Protein AF-C5DA38-F1 (afdb_monomer_lite)

Sequence (55 aa):
MIIASNIEEIENAFDFTDSIITGVKCVNHLTDLSISVDYYWDIQDGKSETIIDAP

Foldseek 3Di:
DDDDPDVVSVPVVDDCVQKDFPDWDQDDVNPDIDTDIDGHDDPPPDDPDDPPPDD

pLDDT: mean 73.47, std 12.01, range [47.97, 87.94]

Secondary structure (DSSP, 8-state):
----SSHHHHHHHS--TTEEEEEEEEEGGGTEEEEEEEE-----SS---------

Organism: Geobacillus sp. (strain WCH70) (NCBI:txid471223)

Structure (mmCIF, N/CA/C/O backbone):
data_AF-C5DA38-F1
#
_entry.id   AF-C5DA38-F1
#
loop_
_atom_site.group_PDB
_atom_site.id
_atom_site.type_symbol
_atom_site.label_atom_id
_atom_site.label_alt_id
_atom_site.label_comp_id
_atom_site.label_asym_id
_atom_site.label_entity_id
_atom_site.label_seq_id
_atom_site.pdbx_PDB_ins_code
_atom_site.Cartn_x
_atom_site.Cartn_y
_atom_site.Cartn_z
_atom_site.occupancy
_atom_site.B_iso_or_equiv
_atom_site.auth_seq_id
_atom_site.auth_comp_id
_atom_site.auth_asym_id
_atom_site.auth_atom_id
_atom_site.pdbx_PDB_model_num
ATOM 1 N N . MET A 1 1 ? -2.458 13.338 -11.456 1.00 52.12 1 MET A N 1
ATOM 2 C CA . MET A 1 1 ? -1.478 12.275 -11.751 1.00 52.12 1 MET A CA 1
ATOM 3 C C . MET A 1 1 ? -0.153 12.739 -11.182 1.00 52.12 1 MET A C 1
ATOM 5 O O . MET A 1 1 ? 0.379 13.716 -11.691 1.00 52.12 1 MET A O 1
ATOM 9 N N . ILE A 1 2 ? 0.293 12.145 -10.076 1.00 58.94 2 ILE A N 1
ATOM 10 C CA . ILE A 1 2 ? 1.605 12.439 -9.488 1.00 58.94 2 ILE A CA 1
ATOM 11 C C . ILE A 1 2 ? 2.573 11.410 -10.067 1.00 58.94 2 ILE A C 1
ATOM 13 O O . ILE A 1 2 ? 2.277 10.218 -10.038 1.00 58.94 2 ILE A O 1
ATOM 17 N N . ILE A 1 3 ? 3.674 11.878 -10.650 1.00 63.94 3 ILE A N 1
ATOM 18 C CA . ILE A 1 3 ? 4.778 11.028 -11.095 1.00 63.94 3 ILE A CA 1
ATOM 19 C C . ILE A 1 3 ? 5.856 11.182 -10.026 1.00 63.94 3 ILE A C 1
ATOM 21 O O . ILE A 1 3 ? 6.493 12.229 -9.960 1.00 63.94 3 ILE A O 1
ATOM 25 N N . ALA A 1 4 ? 5.978 10.184 -9.156 1.00 66.00 4 ALA A N 1
ATOM 26 C CA . ALA A 1 4 ? 7.012 10.129 -8.130 1.00 66.00 4 ALA A CA 1
ATOM 27 C C . ALA A 1 4 ? 8.199 9.311 -8.646 1.00 66.00 4 ALA A C 1
ATOM 29 O O . ALA A 1 4 ? 8.016 8.312 -9.345 1.00 66.00 4 ALA A O 1
ATOM 30 N N . SER A 1 5 ? 9.411 9.733 -8.303 1.00 74.44 5 SER A N 1
ATOM 31 C CA . SER A 1 5 ? 10.649 9.102 -8.776 1.00 74.44 5 SER A CA 1
ATOM 32 C C . SER A 1 5 ? 11.088 7.930 -7.894 1.00 74.44 5 SER A C 1
ATOM 34 O O . SER A 1 5 ? 11.885 7.095 -8.321 1.00 74.44 5 SER A O 1
ATOM 36 N N . ASN A 1 6 ? 10.598 7.869 -6.653 1.00 73.62 6 ASN A N 1
ATOM 37 C CA . ASN A 1 6 ? 10.908 6.836 -5.666 1.00 73.62 6 ASN A CA 1
ATOM 38 C C . ASN A 1 6 ? 9.794 6.740 -4.598 1.00 73.62 6 ASN A C 1
ATOM 40 O O . ASN A 1 6 ? 8.845 7.522 -4.609 1.00 73.62 6 ASN A O 1
ATOM 44 N N . ILE A 1 7 ? 9.907 5.765 -3.689 1.00 74.94 7 ILE A N 1
ATOM 45 C CA . ILE A 1 7 ? 8.908 5.514 -2.635 1.00 74.94 7 ILE A CA 1
ATOM 46 C C . ILE A 1 7 ? 8.877 6.609 -1.557 1.00 74.94 7 ILE A C 1
ATOM 48 O O . ILE A 1 7 ? 7.806 6.918 -1.055 1.00 74.94 7 ILE A O 1
ATOM 52 N N . GLU A 1 8 ? 10.010 7.250 -1.259 1.00 81.44 8 GLU A N 1
ATOM 53 C CA . GLU A 1 8 ? 10.101 8.321 -0.255 1.00 81.44 8 GLU A CA 1
ATOM 54 C C . GLU A 1 8 ? 9.286 9.555 -0.680 1.00 81.44 8 GLU A C 1
ATOM 56 O O . GLU A 1 8 ? 8.600 10.176 0.128 1.00 81.44 8 GLU A O 1
ATOM 61 N N . GLU A 1 9 ? 9.285 9.893 -1.972 1.00 82.19 9 GLU A N 1
ATOM 62 C CA . GLU A 1 9 ? 8.417 10.943 -2.519 1.00 82.19 9 GLU A CA 1
ATOM 63 C C . GLU A 1 9 ? 6.927 10.590 -2.393 1.00 82.19 9 GLU A C 1
ATOM 65 O O . GLU A 1 9 ? 6.100 11.479 -2.197 1.00 82.19 9 GLU A O 1
ATOM 70 N N .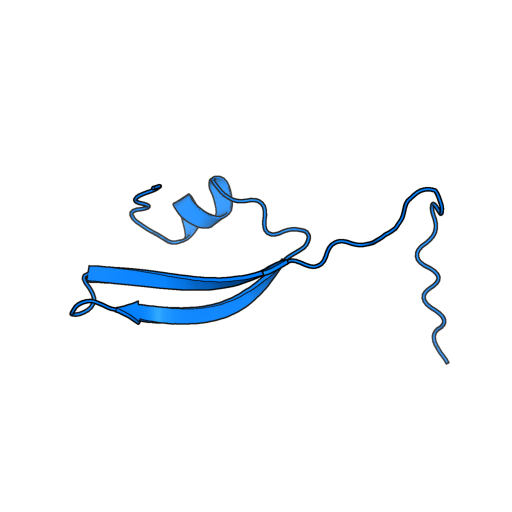 ILE A 1 10 ? 6.576 9.303 -2.478 1.00 79.62 10 ILE A N 1
ATOM 71 C CA . ILE A 1 10 ? 5.197 8.826 -2.309 1.00 79.62 10 ILE A CA 1
ATOM 72 C C . ILE A 1 10 ? 4.788 8.928 -0.835 1.00 79.62 10 ILE A C 1
ATOM 74 O O . ILE A 1 10 ? 3.727 9.471 -0.545 1.00 79.62 10 ILE A O 1
ATOM 78 N N . GLU A 1 11 ? 5.633 8.475 0.091 1.00 78.06 11 GLU A N 1
ATOM 79 C CA . GLU A 1 11 ? 5.384 8.551 1.539 1.00 78.06 11 GLU A CA 1
ATOM 80 C C . GLU A 1 11 ? 5.258 9.995 2.046 1.00 78.06 11 GLU A C 1
ATOM 82 O O . GLU A 1 11 ? 4.488 10.260 2.961 1.00 78.06 11 GLU A O 1
ATOM 87 N N . ASN A 1 12 ? 5.967 10.947 1.431 1.00 80.31 12 ASN A N 1
ATOM 88 C CA . ASN A 1 12 ? 5.851 12.364 1.783 1.00 80.31 12 ASN A CA 1
ATOM 89 C C . ASN A 1 12 ? 4.640 13.063 1.142 1.00 80.31 12 ASN A C 1
ATOM 91 O O . ASN A 1 12 ? 4.146 14.054 1.679 1.00 80.31 12 ASN A O 1
ATOM 95 N N . ALA A 1 13 ? 4.194 12.608 -0.032 1.00 81.25 13 ALA A N 1
ATOM 96 C CA . ALA A 1 13 ? 3.098 13.242 -0.765 1.00 81.25 13 ALA A CA 1
ATOM 97 C C . ALA A 1 13 ? 1.714 12.698 -0.386 1.00 81.25 13 ALA A C 1
ATOM 99 O O . ALA A 1 13 ? 0.713 13.383 -0.611 1.00 81.25 13 ALA A O 1
ATOM 100 N N . PHE A 1 14 ? 1.646 11.480 0.151 1.00 77.31 14 PHE A N 1
ATOM 101 C CA . PHE A 1 14 ? 0.403 10.797 0.486 1.00 77.31 14 PHE A CA 1
ATOM 102 C C . PHE A 1 14 ? 0.361 10.438 1.968 1.00 77.31 14 PHE A C 1
ATOM 104 O O . PHE A 1 14 ? 1.318 9.905 2.520 1.00 77.31 14 PHE A O 1
ATOM 111 N N . ASP A 1 15 ? -0.781 10.702 2.595 1.00 77.25 15 ASP A N 1
ATOM 112 C CA . ASP A 1 15 ? -1.049 10.255 3.955 1.00 77.25 15 ASP A CA 1
ATOM 113 C C . ASP A 1 15 ? -1.578 8.816 3.925 1.00 77.25 15 ASP A C 1
ATOM 115 O O . ASP A 1 15 ? -2.622 8.539 3.330 1.00 77.25 15 ASP A O 1
ATOM 119 N N . PHE A 1 16 ? -0.834 7.902 4.546 1.00 77.25 16 PHE A N 1
ATOM 120 C CA . PHE A 1 16 ? -1.203 6.492 4.684 1.00 77.25 16 PHE A CA 1
ATOM 121 C C . PHE A 1 16 ? -1.619 6.126 6.114 1.00 77.25 16 PHE A C 1
ATOM 123 O O . PHE A 1 16 ? -1.764 4.942 6.404 1.00 77.25 16 PHE A O 1
ATOM 130 N N . THR A 1 17 ? -1.796 7.104 7.009 1.00 82.06 17 THR A N 1
ATOM 131 C CA . THR A 1 17 ? -2.071 6.870 8.440 1.00 82.06 17 THR A CA 1
ATOM 132 C 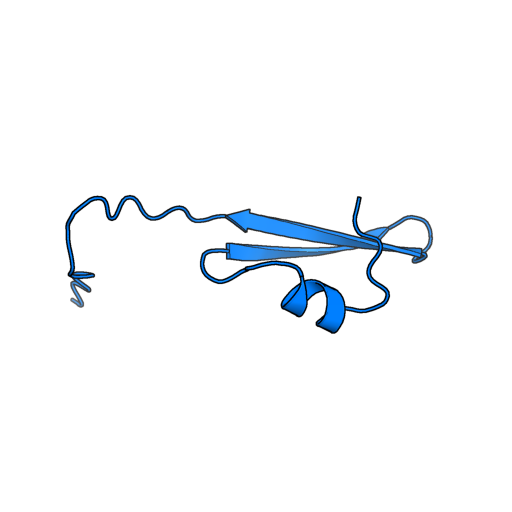C . THR A 1 17 ? -3.245 5.914 8.656 1.00 82.06 17 THR A C 1
ATOM 134 O O . THR A 1 17 ? -3.158 5.000 9.473 1.00 82.06 17 THR A O 1
ATOM 1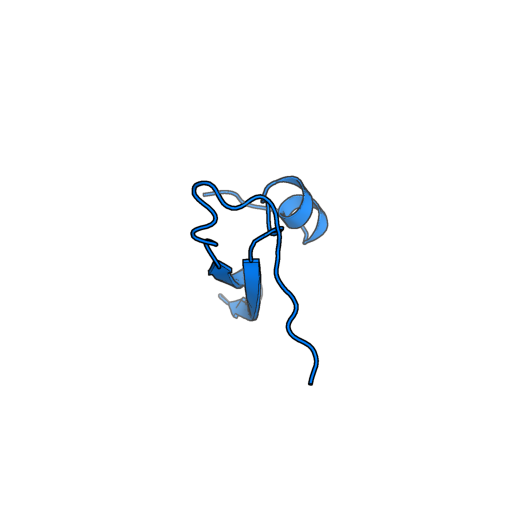37 N N . ASP A 1 18 ? -4.290 6.063 7.844 1.00 79.81 18 ASP A N 1
ATOM 138 C CA . ASP A 1 18 ? -5.513 5.260 7.897 1.00 79.81 18 ASP A CA 1
ATOM 139 C C . ASP A 1 18 ? -5.602 4.266 6.731 1.00 79.81 18 ASP A C 1
ATOM 141 O O . ASP A 1 18 ? -6.668 3.988 6.182 1.00 79.81 18 ASP A O 1
ATOM 145 N N . SER A 1 19 ? -4.461 3.774 6.257 1.00 82.81 19 SER A N 1
ATOM 146 C CA . SER A 1 19 ? -4.383 2.962 5.049 1.00 82.81 19 SER A CA 1
ATOM 147 C C . SER A 1 19 ? -3.422 1.799 5.183 1.00 82.81 19 SER A C 1
ATOM 149 O O . SER A 1 19 ? -2.380 1.885 5.824 1.00 82.81 19 SER A O 1
ATOM 151 N N . ILE A 1 20 ? -3.745 0.705 4.497 1.00 83.38 20 ILE A N 1
ATOM 152 C CA . ILE A 1 20 ? -2.852 -0.445 4.364 1.00 83.38 20 ILE A CA 1
ATOM 153 C C . ILE A 1 20 ? -2.541 -0.652 2.887 1.00 83.38 20 ILE A C 1
ATOM 155 O O . ILE A 1 20 ? -3.442 -0.753 2.054 1.00 83.38 20 ILE A O 1
ATOM 159 N N . ILE A 1 21 ? -1.254 -0.755 2.555 1.00 84.75 21 ILE A N 1
ATOM 160 C CA . ILE A 1 21 ? -0.817 -1.163 1.219 1.00 84.75 21 ILE A CA 1
ATOM 161 C C . ILE A 1 21 ? -1.125 -2.653 1.051 1.00 84.75 21 ILE A C 1
ATOM 163 O O . ILE A 1 21 ? -0.545 -3.501 1.727 1.00 84.75 21 ILE A O 1
ATOM 167 N N . THR A 1 22 ? -2.026 -2.981 0.129 1.00 87.94 22 THR A N 1
ATOM 168 C CA . THR A 1 22 ? -2.470 -4.358 -0.138 1.00 87.94 22 THR A CA 1
ATOM 169 C C . THR A 1 22 ? -1.760 -5.000 -1.323 1.00 87.94 22 THR A C 1
ATOM 171 O O . THR A 1 22 ? -1.828 -6.216 -1.511 1.00 87.94 22 THR A O 1
ATOM 174 N N . GLY A 1 23 ? -1.022 -4.217 -2.111 1.00 83.94 23 GLY A N 1
ATOM 175 C CA . GLY A 1 23 ? -0.231 -4.753 -3.207 1.00 83.94 23 GLY A CA 1
ATOM 176 C C . GLY A 1 23 ? 0.741 -3.749 -3.799 1.00 83.94 23 GLY A C 1
ATOM 177 O O . GLY A 1 23 ? 0.453 -2.559 -3.898 1.00 83.94 23 GLY A O 1
ATOM 178 N N . VAL A 1 24 ? 1.886 -4.259 -4.244 1.00 84.56 24 VAL A N 1
ATOM 179 C CA . VAL A 1 24 ? 2.903 -3.498 -4.972 1.00 84.56 24 VAL A CA 1
ATOM 180 C C . VAL A 1 24 ? 3.324 -4.315 -6.183 1.00 84.56 24 VAL A C 1
ATOM 182 O O . VAL A 1 24 ? 3.692 -5.483 -6.052 1.00 84.56 24 VAL A O 1
ATOM 185 N N . LYS A 1 25 ? 3.255 -3.723 -7.376 1.00 85.88 25 LYS A N 1
ATOM 186 C CA . LYS A 1 25 ? 3.703 -4.371 -8.612 1.00 85.88 25 LYS A CA 1
ATOM 187 C C . LYS A 1 25 ? 4.300 -3.365 -9.585 1.00 85.88 25 LYS A C 1
ATOM 189 O O . LYS A 1 25 ? 3.767 -2.272 -9.767 1.00 85.88 25 LYS A O 1
ATOM 194 N N . CYS A 1 26 ? 5.366 -3.771 -10.262 1.00 83.88 26 CYS A N 1
ATOM 195 C CA . CYS A 1 26 ? 5.879 -3.041 -11.412 1.00 83.88 26 CYS A CA 1
ATOM 196 C C . CYS A 1 26 ? 5.066 -3.430 -12.651 1.00 83.88 26 CYS A C 1
ATOM 198 O O . CYS A 1 26 ? 4.861 -4.615 -12.921 1.00 83.88 26 CYS A O 1
ATOM 200 N N . VAL A 1 27 ? 4.594 -2.442 -13.403 1.00 83.69 27 VAL A N 1
ATOM 201 C CA . VAL A 1 27 ? 3.814 -2.632 -14.633 1.00 83.69 27 VAL A CA 1
ATOM 202 C C . VAL A 1 27 ? 4.516 -1.947 -15.805 1.00 83.69 27 VAL A C 1
ATOM 204 O O . VAL A 1 27 ? 5.566 -1.333 -15.627 1.00 83.69 27 VAL A O 1
ATOM 207 N N . ASN A 1 28 ? 3.989 -2.121 -17.019 1.00 84.62 28 ASN A N 1
ATOM 208 C CA . ASN A 1 28 ? 4.499 -1.471 -18.232 1.00 84.62 28 ASN A CA 1
ATOM 209 C C . ASN A 1 28 ? 6.014 -1.657 -18.441 1.00 84.62 28 ASN A C 1
ATOM 211 O O . ASN A 1 28 ? 6.766 -0.702 -18.545 1.00 84.62 28 ASN A O 1
ATOM 215 N N . HIS A 1 29 ? 6.490 -2.906 -18.488 1.00 84.94 29 HIS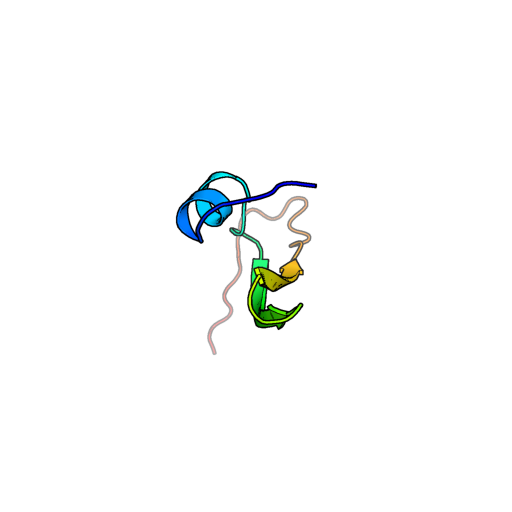 A N 1
ATOM 216 C CA . HIS A 1 29 ? 7.923 -3.208 -18.654 1.00 84.94 29 HIS A CA 1
ATOM 217 C C . HIS A 1 29 ? 8.833 -2.601 -17.570 1.00 84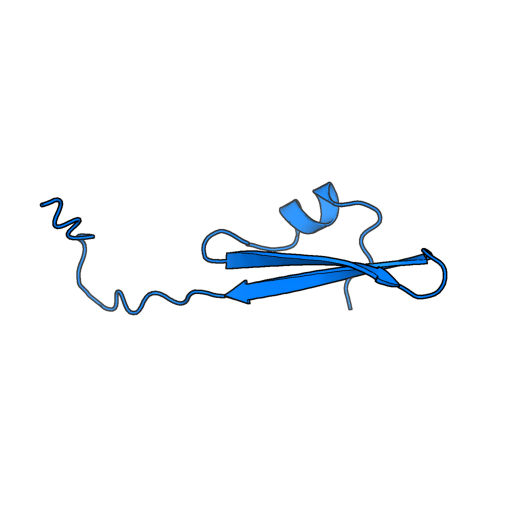.94 29 HIS A C 1
ATOM 219 O O . HIS A 1 29 ? 9.979 -2.261 -17.850 1.00 84.94 29 HIS A O 1
ATOM 225 N N . LEU A 1 30 ? 8.345 -2.536 -16.326 1.00 79.19 30 LEU A N 1
ATOM 226 C CA . LEU A 1 30 ? 9.071 -2.017 -15.160 1.00 79.19 30 LEU A CA 1
ATOM 227 C C . LEU A 1 30 ? 9.265 -0.493 -15.154 1.00 79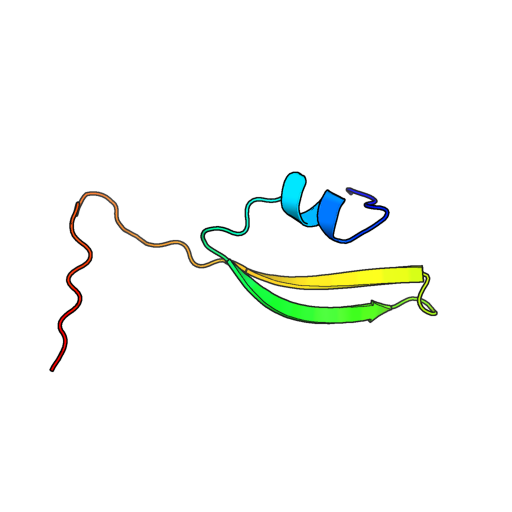.19 30 LEU A C 1
ATOM 229 O O . LEU A 1 30 ? 10.061 -0.002 -14.357 1.00 79.19 30 LEU A O 1
ATOM 233 N N . THR A 1 31 ? 8.555 0.258 -16.002 1.00 81.88 31 THR A N 1
ATOM 234 C CA . THR A 1 31 ? 8.624 1.729 -15.985 1.00 81.88 31 THR A CA 1
ATOM 235 C C . THR A 1 31 ? 7.732 2.345 -14.919 1.00 81.88 31 THR A C 1
ATOM 237 O O . THR A 1 31 ? 8.028 3.436 -14.441 1.00 81.88 31 THR A O 1
ATOM 240 N N . ASP A 1 32 ? 6.668 1.641 -14.527 1.00 81.19 32 ASP A N 1
ATOM 241 C CA . ASP A 1 32 ? 5.620 2.201 -13.684 1.00 81.19 32 ASP A CA 1
ATOM 242 C C . ASP A 1 32 ? 5.454 1.365 -12.412 1.00 81.19 32 ASP A C 1
ATOM 244 O O . ASP A 1 32 ? 5.360 0.132 -12.462 1.00 81.19 32 ASP A O 1
ATOM 248 N N . LEU A 1 33 ? 5.358 2.041 -11.266 1.00 79.94 33 LEU A N 1
ATOM 249 C CA . LEU A 1 33 ? 5.028 1.426 -9.985 1.00 79.94 33 LEU A CA 1
ATOM 250 C C . LEU A 1 33 ? 3.523 1.552 -9.727 1.00 79.94 33 LEU A C 1
ATOM 252 O O . LEU A 1 33 ? 2.986 2.652 -9.628 1.00 79.94 33 LEU A O 1
ATOM 256 N N . SER A 1 34 ? 2.840 0.417 -9.599 1.00 82.50 34 SER A N 1
ATOM 257 C CA . SER A 1 34 ? 1.435 0.353 -9.204 1.00 82.50 34 SER A CA 1
ATOM 258 C C . SER A 1 34 ? 1.346 -0.076 -7.744 1.00 82.50 34 SER A C 1
ATOM 260 O O . SER A 1 34 ? 1.793 -1.169 -7.389 1.00 82.50 34 SER A O 1
ATOM 262 N N . ILE A 1 35 ? 0.714 0.761 -6.924 1.00 83.31 35 ILE A N 1
ATOM 263 C CA . ILE A 1 35 ? 0.455 0.502 -5.505 1.00 83.31 35 ILE A CA 1
ATOM 264 C C . ILE A 1 35 ? -1.061 0.400 -5.312 1.00 83.31 35 ILE A C 1
ATOM 266 O O . ILE A 1 35 ? -1.811 1.239 -5.809 1.00 83.31 35 ILE A O 1
ATOM 270 N N . SER A 1 36 ? -1.509 -0.651 -4.635 1.00 85.88 36 SER A N 1
ATOM 271 C CA . SER A 1 36 ? -2.897 -0.849 -4.217 1.00 85.88 36 SER A CA 1
ATOM 272 C C . SER A 1 36 ? -3.007 -0.574 -2.724 1.00 85.88 36 SER A C 1
ATOM 274 O O . SER A 1 36 ? -2.163 -1.031 -1.953 1.00 85.88 36 SER A O 1
ATOM 276 N N . VAL A 1 37 ? -4.019 0.199 -2.338 1.00 84.75 37 VAL A N 1
ATOM 277 C CA . VAL A 1 37 ? -4.193 0.707 -0.977 1.00 84.75 37 VAL A CA 1
ATOM 278 C C . VAL A 1 37 ? -5.647 0.523 -0.571 1.00 84.75 37 VAL A C 1
ATOM 280 O O . VAL A 1 37 ? -6.542 0.947 -1.304 1.00 84.75 37 VAL A O 1
ATOM 283 N N . ASP A 1 38 ? -5.858 -0.066 0.599 1.00 86.12 38 ASP A N 1
ATOM 284 C CA . ASP A 1 38 ? -7.161 -0.132 1.247 1.00 86.12 38 ASP A CA 1
ATOM 285 C C . ASP A 1 38 ? -7.217 0.967 2.308 1.00 86.12 38 ASP A C 1
ATOM 287 O O . ASP A 1 38 ? -6.390 0.998 3.223 1.00 86.12 38 ASP A O 1
ATOM 291 N N . TYR A 1 39 ? -8.178 1.879 2.158 1.00 81.69 39 TYR A N 1
ATOM 292 C CA . TYR A 1 39 ? -8.381 3.010 3.063 1.00 81.69 39 TYR A CA 1
ATOM 293 C C . TYR A 1 39 ? -9.407 2.630 4.136 1.00 81.69 39 TYR A C 1
ATOM 295 O O . TYR A 1 39 ? -10.559 2.312 3.820 1.00 81.69 39 TYR A O 1
ATOM 303 N N . TYR A 1 40 ? -9.001 2.677 5.400 1.00 79.25 40 TYR A N 1
ATOM 304 C CA . TYR A 1 40 ? -9.841 2.381 6.553 1.00 79.25 40 TYR A CA 1
ATOM 305 C C . TYR A 1 40 ? -10.313 3.690 7.162 1.00 79.25 40 TYR A C 1
ATOM 307 O O . TYR A 1 40 ? -9.612 4.341 7.916 1.00 79.25 40 TYR A O 1
ATOM 315 N N . TRP A 1 41 ? -11.529 4.092 6.828 1.00 72.25 41 TRP A N 1
ATOM 316 C CA . TRP A 1 41 ? -12.172 5.209 7.498 1.00 72.25 41 TRP A CA 1
ATOM 317 C C . TRP A 1 41 ? -12.776 4.687 8.805 1.00 72.25 41 TRP A C 1
ATOM 319 O O . TRP A 1 41 ? -13.692 3.863 8.792 1.00 72.25 41 TRP A O 1
ATOM 329 N N . ASP A 1 42 ? -12.241 5.125 9.941 1.00 69.19 42 ASP A N 1
ATOM 330 C CA . ASP A 1 42 ? -12.883 4.863 11.223 1.00 69.19 42 ASP A CA 1
ATOM 331 C C . ASP A 1 42 ? -14.058 5.833 11.410 1.00 69.19 42 ASP A C 1
ATOM 333 O O . ASP A 1 42 ? -13.912 7.049 11.265 1.00 69.19 42 ASP A O 1
ATOM 337 N N . ILE A 1 43 ? -15.242 5.314 11.739 1.00 63.00 43 ILE A N 1
ATOM 338 C CA . ILE A 1 43 ? -16.407 6.135 12.101 1.00 63.00 43 ILE A CA 1
ATOM 339 C C . ILE A 1 43 ? -16.304 6.491 13.581 1.00 63.00 43 ILE A C 1
ATOM 341 O O . ILE A 1 43 ? -17.206 6.206 14.366 1.00 63.00 43 ILE A O 1
ATOM 345 N N . GLN A 1 44 ? -15.210 7.121 13.997 1.00 59.09 44 GLN A N 1
ATOM 346 C CA . GLN A 1 44 ? -15.139 7.717 15.330 1.00 59.09 44 GLN A CA 1
ATOM 347 C C . GLN A 1 44 ? -15.687 9.144 15.298 1.00 59.09 44 GLN A C 1
ATOM 349 O O . GLN A 1 44 ? -15.049 10.101 15.731 1.00 59.09 44 GLN A O 1
ATOM 354 N N . ASP A 1 45 ? -16.924 9.286 14.818 1.00 50.06 45 ASP A N 1
ATOM 355 C CA . ASP A 1 45 ? -17.696 10.504 15.037 1.00 50.06 45 ASP A CA 1
ATOM 356 C C . ASP A 1 45 ? -18.192 10.489 16.498 1.00 50.06 45 ASP A C 1
ATOM 358 O O . ASP A 1 45 ? -19.235 9.927 16.839 1.00 50.06 45 ASP A O 1
ATOM 362 N N . GLY A 1 46 ? -17.369 11.030 17.405 1.00 53.00 46 GLY A N 1
ATOM 363 C CA . GLY A 1 46 ? -17.783 11.399 18.763 1.00 53.00 46 GLY A CA 1
ATOM 364 C C . GLY A 1 46 ? -17.527 10.404 19.903 1.00 53.00 46 GLY A C 1
ATOM 365 O O . GLY A 1 46 ? -18.088 10.596 20.983 1.00 53.00 46 GLY A O 1
ATOM 366 N N . LYS A 1 47 ? -16.683 9.377 19.745 1.00 55.38 47 LYS A N 1
ATOM 367 C CA . LYS A 1 47 ? -16.210 8.567 20.887 1.00 55.38 47 LYS A CA 1
ATOM 368 C C . LYS A 1 47 ? -14.697 8.651 20.985 1.00 55.38 47 LYS A C 1
ATOM 370 O O . LYS A 1 47 ? -13.997 8.102 20.162 1.00 55.38 47 LYS A O 1
ATOM 375 N N . SER A 1 48 ? -14.212 9.364 21.995 1.00 55.22 48 SER A N 1
ATOM 376 C CA . SER A 1 48 ? -12.791 9.682 22.187 1.00 55.22 48 SER A CA 1
ATOM 377 C C . SER A 1 48 ? -11.949 8.516 22.732 1.00 55.22 48 SER A C 1
ATOM 379 O O . SER A 1 48 ? -10.855 8.750 23.243 1.00 55.22 48 SER A O 1
ATOM 381 N N . GLU A 1 49 ? -12.444 7.279 22.684 1.00 56.16 49 GLU A N 1
ATOM 382 C CA . GLU A 1 49 ? -11.790 6.134 23.314 1.00 56.16 49 GLU A CA 1
ATOM 383 C C . GLU A 1 49 ? -11.914 4.896 22.425 1.00 56.16 49 GLU A C 1
ATOM 385 O O . GLU A 1 49 ? -12.986 4.300 22.295 1.00 56.16 49 GLU A O 1
ATOM 390 N N . THR A 1 50 ? -10.786 4.490 21.840 1.00 55.88 50 THR A N 1
ATOM 391 C CA . THR A 1 50 ? -10.606 3.145 21.299 1.00 55.88 50 THR A CA 1
ATOM 392 C C . THR A 1 50 ? -10.722 2.159 22.459 1.00 55.88 50 THR A C 1
ATOM 394 O O . THR A 1 50 ? -9.770 1.962 23.215 1.00 55.88 50 THR A O 1
ATOM 397 N N . ILE A 1 51 ? -11.894 1.548 22.632 1.00 58.44 51 ILE A N 1
ATOM 398 C CA . ILE A 1 51 ? -12.065 0.441 23.575 1.00 58.44 51 ILE A CA 1
ATOM 399 C C . ILE A 1 51 ? -11.405 -0.784 22.944 1.00 58.44 51 ILE A C 1
ATOM 401 O O . ILE A 1 51 ? -11.981 -1.456 22.090 1.00 58.44 51 ILE A O 1
ATOM 405 N N . ILE A 1 52 ? -10.165 -1.054 23.345 1.00 59.53 52 ILE A N 1
ATOM 406 C CA . ILE A 1 52 ? -9.528 -2.347 23.111 1.00 59.53 52 ILE A CA 1
ATOM 407 C C . ILE A 1 52 ? -10.062 -3.283 24.199 1.00 59.53 52 ILE A C 1
ATOM 409 O O . ILE A 1 52 ? -9.482 -3.370 25.281 1.00 59.53 52 ILE A O 1
ATOM 413 N N . ASP A 1 53 ? -11.180 -3.961 23.933 1.00 54.06 53 ASP A N 1
ATOM 414 C CA . ASP A 1 53 ? -11.608 -5.100 24.752 1.00 54.06 53 ASP A CA 1
ATOM 415 C C . ASP A 1 53 ? -10.660 -6.271 24.456 1.00 54.06 53 ASP A C 1
ATOM 417 O O . ASP A 1 53 ? -10.849 -7.050 23.518 1.00 54.06 53 ASP A O 1
ATOM 421 N N . ALA A 1 54 ? -9.576 -6.349 25.227 1.00 47.97 54 ALA A N 1
ATOM 422 C CA . ALA A 1 54 ? -8.745 -7.541 25.294 1.00 47.97 54 ALA A CA 1
ATOM 423 C C . ALA A 1 54 ? -9.460 -8.615 26.149 1.00 47.97 54 ALA A C 1
ATOM 425 O O . ALA A 1 54 ? -10.044 -8.258 27.176 1.00 47.97 54 ALA A O 1
ATOM 426 N N . PRO A 1 55 ? -9.441 -9.899 25.735 1.00 55.12 55 PRO A N 1
ATOM 427 C CA . PRO A 1 55 ? -10.098 -11.000 26.445 1.00 55.12 55 PRO A CA 1
ATOM 428 C C . PRO A 1 55 ? -9.446 -11.353 27.790 1.00 55.12 55 PRO A C 1
ATOM 430 O O . PRO A 1 55 ? -8.226 -11.113 27.955 1.00 55.12 55 PRO A O 1
#

Radius of gyration: 16.19 Å; chains: 1; bounding box: 29×24×45 Å